Protein AF-D2JYI2-F1 (afdb_monomer_lite)

Organism: Homo sapiens (NCBI:txid9606)

Foldseek 3Di:
DPDDPPPDEDEQDAQPPPVCVEQEDAQALAAYPPLQVDCNPQSPLNHAYDACANNQDEHEHLNSPHNPQNYAEYHHAQYEYVVLEQELNCQRVQNHQYYHHHNHSRPYYDPCNCVSPPNHDD

Sequence (122 aa):
SFRSELHGVITMSSNFLGLEQLEHLDFQHSNLKQMSEFSVFLSLRNLIYLDISHTHTRVAFNGIFNGLSSLEVLKMAGNSFQENFLPDIFTELRNLTFLDLSQCQLEQLSPTAFNSLSSLSE

Radius of gyration: 13.56 Å; chains: 1; bounding box: 34×35×32 Å

Structure (mmCIF, N/CA/C/O backbone):
data_AF-D2JYI2-F1
#
_entry.id   AF-D2JYI2-F1
#
loop_
_atom_site.group_PDB
_atom_site.id
_atom_site.type_symbol
_atom_site.label_atom_id
_atom_site.label_alt_id
_atom_site.label_comp_id
_atom_site.label_asym_id
_atom_site.label_entity_id
_atom_site.label_seq_id
_atom_site.pdbx_PDB_ins_code
_atom_site.Cartn_x
_atom_site.Cartn_y
_atom_site.Cartn_z
_atom_site.occupancy
_atom_site.B_iso_or_equiv
_atom_site.auth_seq_id
_atom_site.auth_comp_id
_atom_site.auth_asym_id
_atom_site.auth_atom_id
_atom_site.pdbx_PDB_model_num
ATOM 1 N N . SER A 1 1 ? -20.746 1.590 8.907 1.00 34.97 1 SER A N 1
ATOM 2 C CA . SER A 1 1 ? -20.575 1.522 7.445 1.00 34.97 1 SER A CA 1
ATOM 3 C C . SER A 1 1 ? -20.994 2.860 6.856 1.00 34.97 1 SER A C 1
ATOM 5 O O . SER A 1 1 ? -22.184 3.112 6.726 1.00 34.97 1 SER A O 1
ATOM 7 N N . PHE A 1 2 ? -20.042 3.766 6.623 1.00 35.03 2 PHE A N 1
ATOM 8 C CA . PHE A 1 2 ? -20.287 4.989 5.856 1.00 35.03 2 PHE A CA 1
ATOM 9 C C . PHE A 1 2 ? -20.000 4.649 4.392 1.00 35.03 2 PHE A C 1
ATOM 11 O O . PHE A 1 2 ? -18.854 4.668 3.965 1.00 35.03 2 PHE A O 1
ATOM 18 N N . ARG A 1 3 ? -21.034 4.261 3.640 1.00 38.28 3 ARG A N 1
ATOM 19 C CA . ARG A 1 3 ? -20.967 4.187 2.176 1.00 38.28 3 ARG A CA 1
ATOM 20 C C . ARG A 1 3 ? -21.535 5.486 1.627 1.00 38.28 3 ARG A C 1
ATOM 22 O O . ARG A 1 3 ? -22.736 5.592 1.402 1.00 38.28 3 ARG A O 1
ATOM 29 N N . SER A 1 4 ? -20.680 6.492 1.490 1.00 43.50 4 SER A N 1
ATOM 30 C CA . SER A 1 4 ? -20.980 7.661 0.668 1.00 43.50 4 SER A CA 1
ATOM 31 C C . SER A 1 4 ? -20.306 7.465 -0.682 1.00 43.50 4 SER A C 1
ATOM 33 O O . SER A 1 4 ? -19.079 7.457 -0.752 1.00 43.50 4 SER A O 1
ATOM 35 N N . GLU A 1 5 ? -21.104 7.328 -1.738 1.00 43.66 5 GLU A N 1
ATOM 36 C CA . GLU A 1 5 ? -20.657 7.528 -3.117 1.00 43.66 5 GLU A CA 1
ATOM 37 C C . GLU A 1 5 ? -20.247 9.000 -3.271 1.00 43.66 5 GLU A C 1
ATOM 39 O O . GLU A 1 5 ? -21.028 9.868 -3.662 1.00 43.66 5 GLU A O 1
ATOM 44 N N . LEU A 1 6 ? -19.019 9.319 -2.867 1.00 47.84 6 LEU A N 1
ATOM 45 C CA . LEU A 1 6 ? -18.423 10.618 -3.119 1.00 47.84 6 LEU A CA 1
ATOM 46 C C . LEU A 1 6 ? -18.008 10.640 -4.590 1.00 47.84 6 LEU A C 1
ATOM 48 O O . LEU A 1 6 ? -16.904 10.246 -4.942 1.00 47.84 6 LEU A O 1
ATOM 52 N N . HIS A 1 7 ? -18.857 11.203 -5.450 1.00 54.47 7 HIS A N 1
ATOM 53 C CA . HIS A 1 7 ? -18.465 11.675 -6.790 1.00 54.47 7 HIS A CA 1
ATOM 54 C C . HIS A 1 7 ? -17.449 12.846 -6.740 1.00 54.47 7 HIS A C 1
ATOM 56 O O . HIS A 1 7 ? -17.251 13.560 -7.722 1.00 54.47 7 HIS A O 1
ATOM 62 N N . GLY A 1 8 ? -16.834 13.086 -5.578 1.00 70.25 8 GLY A N 1
ATOM 63 C CA . GLY A 1 8 ? -15.860 14.131 -5.320 1.00 70.25 8 GLY A CA 1
ATOM 64 C C . GLY A 1 8 ? -14.443 13.573 -5.279 1.00 70.25 8 GLY A C 1
ATOM 65 O O . GLY A 1 8 ? -14.200 12.437 -4.880 1.00 70.25 8 GLY A O 1
ATOM 66 N N . VAL A 1 9 ? -13.496 14.409 -5.684 1.00 86.19 9 VAL A N 1
ATOM 67 C CA . VAL A 1 9 ? -12.071 14.150 -5.493 1.00 86.19 9 VAL A CA 1
ATOM 68 C C . VAL A 1 9 ? -11.728 14.353 -4.018 1.00 86.19 9 VAL A C 1
ATOM 70 O O . VAL A 1 9 ? -11.996 15.424 -3.474 1.00 86.19 9 VAL A O 1
ATOM 73 N N . ILE A 1 10 ? -11.106 13.359 -3.390 1.00 91.56 10 ILE A N 1
ATOM 74 C CA . ILE A 1 10 ? -10.553 13.455 -2.038 1.00 91.56 10 ILE A CA 1
ATOM 75 C C . ILE A 1 10 ? -9.059 13.741 -2.172 1.00 91.56 10 ILE A C 1
ATOM 77 O O . ILE A 1 10 ? -8.298 12.950 -2.729 1.00 91.56 10 ILE A O 1
ATOM 81 N N . THR A 1 11 ? -8.631 14.893 -1.674 1.00 92.94 11 THR A N 1
ATOM 82 C CA . THR A 1 11 ? -7.220 15.282 -1.667 1.00 92.94 11 THR A CA 1
ATOM 83 C C . THR A 1 11 ? -6.600 14.906 -0.327 1.00 92.94 11 THR A C 1
ATOM 85 O O . THR A 1 11 ? -7.020 15.421 0.710 1.00 92.94 11 THR A O 1
ATOM 88 N N . MET A 1 12 ? -5.591 14.035 -0.344 1.00 92.94 12 MET A N 1
ATOM 89 C CA . MET A 1 12 ? -4.865 13.635 0.859 1.00 92.94 12 MET A CA 1
ATOM 90 C C . MET A 1 12 ? -3.880 14.728 1.270 1.00 92.94 12 MET A C 1
ATOM 92 O O . MET A 1 12 ? -2.844 14.903 0.641 1.00 92.94 12 MET A O 1
ATOM 96 N N . SER A 1 13 ? -4.201 15.470 2.330 1.00 89.50 13 S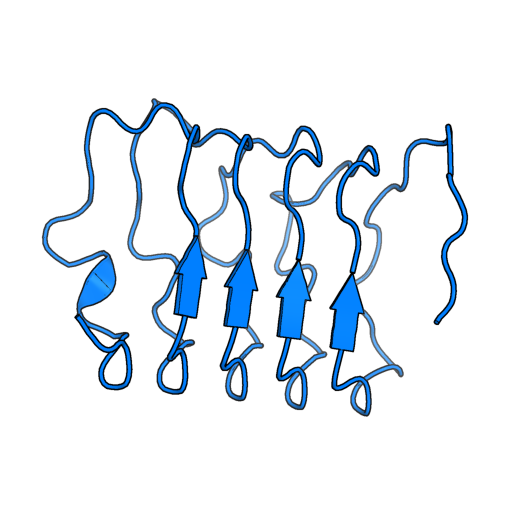ER A N 1
ATOM 97 C CA . SER A 1 13 ? -3.397 16.606 2.810 1.00 89.50 13 SER A CA 1
ATOM 98 C C . SER A 1 13 ? -2.762 16.391 4.188 1.00 89.50 13 SER A C 1
ATOM 100 O O . SER A 1 13 ? -1.995 17.234 4.650 1.00 89.50 13 SER A O 1
ATOM 102 N N . SER A 1 14 ? -3.069 15.279 4.860 1.00 91.44 14 SER A N 1
ATOM 103 C CA . SER A 1 14 ? -2.501 14.917 6.160 1.00 91.44 14 SER A CA 1
ATOM 104 C C . SER A 1 14 ? -2.374 13.401 6.308 1.00 91.44 14 SER A C 1
ATOM 106 O O . SER A 1 14 ? -2.863 12.636 5.479 1.00 91.44 14 SER A O 1
ATOM 108 N N . ASN A 1 15 ? -1.698 12.968 7.370 1.00 93.00 15 ASN A N 1
ATOM 109 C CA . ASN A 1 15 ? -1.373 11.571 7.645 1.00 93.00 15 ASN A CA 1
ATOM 110 C C . ASN A 1 15 ? -2.317 10.902 8.667 1.00 93.00 15 ASN A C 1
ATOM 112 O O . ASN A 1 15 ? -1.866 10.082 9.469 1.00 93.00 15 ASN A O 1
ATOM 116 N N . PHE A 1 16 ? -3.598 11.295 8.690 1.00 94.56 16 PHE A N 1
ATOM 117 C CA . PHE A 1 16 ? -4.610 10.820 9.654 1.00 94.56 16 PHE A CA 1
ATOM 118 C C . PHE A 1 16 ? -4.223 10.998 11.137 1.00 94.56 16 PHE A C 1
ATOM 120 O O . PHE A 1 16 ? -4.597 10.187 11.985 1.00 94.56 16 PHE A O 1
ATOM 127 N N . LEU A 1 17 ? -3.473 12.053 11.474 1.00 94.50 17 LEU A N 1
ATOM 128 C CA . LEU A 1 17 ? -3.195 12.398 12.871 1.00 94.50 17 LEU A CA 1
ATOM 129 C C . LEU A 1 17 ? -4.511 12.576 13.654 1.00 94.50 17 LEU A C 1
ATOM 131 O O . LEU A 1 17 ? -5.409 13.287 13.199 1.00 94.50 17 LEU A O 1
ATOM 135 N N . GLY A 1 18 ? -4.620 11.943 14.824 1.00 95.50 18 GLY A N 1
ATOM 136 C CA . GLY A 1 18 ? -5.829 11.925 15.654 1.00 95.50 18 GLY A CA 1
ATOM 137 C C . GLY A 1 18 ? -6.825 10.804 15.329 1.00 95.50 18 GLY A C 1
ATOM 138 O O . GLY A 1 18 ? -7.881 10.734 15.958 1.00 95.50 18 GLY A O 1
ATOM 139 N N . LEU A 1 19 ? -6.524 9.940 14.352 1.00 96.12 19 LEU A N 1
ATOM 140 C CA . LEU A 1 19 ? -7.341 8.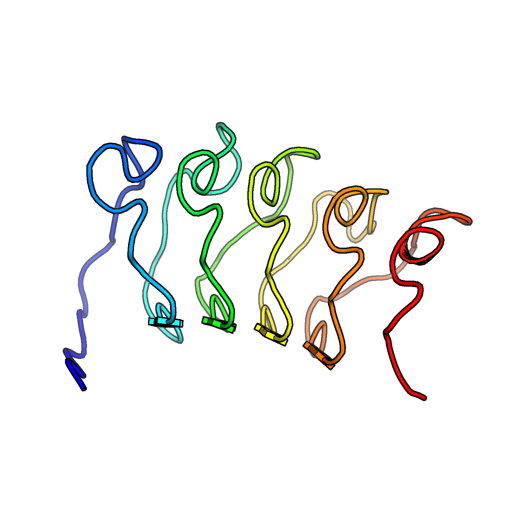782 13.969 1.00 96.12 19 LEU A CA 1
ATOM 141 C C . LEU A 1 19 ? -6.601 7.453 14.187 1.00 96.12 19 LEU A C 1
ATOM 143 O O . LEU A 1 19 ? -6.857 6.461 13.509 1.00 96.12 19 LEU A O 1
ATOM 147 N N . GLU A 1 20 ? -5.697 7.410 15.165 1.00 96.50 20 GLU A N 1
ATOM 148 C CA . GLU A 1 20 ? -4.831 6.261 15.455 1.00 96.50 20 GLU A CA 1
ATOM 149 C C . GLU A 1 20 ? -5.615 5.002 15.858 1.00 96.50 20 GLU A C 1
ATOM 151 O O . GLU A 1 20 ? -5.075 3.903 15.803 1.00 96.50 20 GLU A O 1
ATOM 156 N N . GLN A 1 21 ? -6.874 5.149 16.278 1.00 97.50 21 GLN A N 1
ATOM 157 C CA . GLN A 1 21 ? -7.759 4.048 16.683 1.00 97.50 21 GLN A CA 1
ATOM 158 C C . GLN A 1 21 ? -8.547 3.434 15.513 1.00 97.50 21 GLN A C 1
ATOM 160 O O . GLN A 1 21 ? -9.361 2.544 15.735 1.00 97.50 21 GLN A O 1
ATOM 165 N N . LEU A 1 22 ? -8.377 3.924 14.278 1.00 97.94 22 LEU A N 1
ATOM 166 C CA . LEU A 1 22 ? -9.048 3.321 13.127 1.00 97.94 22 LEU A CA 1
ATOM 167 C C . LEU A 1 22 ? -8.500 1.920 12.853 1.00 97.94 22 LEU A C 1
ATOM 169 O O . LEU A 1 22 ? -7.300 1.745 12.664 1.00 97.94 22 LEU A O 1
ATOM 173 N N . GLU A 1 23 ? -9.412 0.957 12.743 1.00 98.50 23 GLU A N 1
ATOM 174 C CA . GLU A 1 23 ? -9.108 -0.429 12.365 1.00 98.50 23 GLU A CA 1
ATOM 175 C C . GLU A 1 23 ? -9.476 -0.731 10.903 1.00 98.50 23 GLU A C 1
ATOM 177 O O . GLU A 1 23 ? -8.883 -1.606 10.277 1.00 98.50 23 GLU A O 1
ATOM 182 N N . HIS A 1 24 ? -10.430 0.006 10.327 1.00 98.56 24 HIS A N 1
ATOM 183 C CA . HIS A 1 24 ? -10.946 -0.251 8.983 1.00 98.56 24 HIS A CA 1
ATOM 184 C C . HIS A 1 24 ? -11.108 1.049 8.198 1.00 98.56 24 HIS A C 1
ATOM 186 O O . HIS A 1 24 ? -11.837 1.952 8.616 1.00 98.56 24 HIS A O 1
ATOM 192 N N . LEU A 1 25 ? -10.469 1.116 7.031 1.00 97.62 25 LEU A N 1
ATOM 193 C CA . LEU A 1 25 ? -10.516 2.264 6.135 1.00 97.62 25 LEU A CA 1
ATOM 194 C C . LEU A 1 25 ? -10.799 1.800 4.707 1.00 97.62 25 LEU A C 1
ATOM 196 O O . LEU A 1 25 ? -10.110 0.939 4.166 1.00 97.62 25 LEU A O 1
ATOM 200 N N . ASP A 1 26 ? -11.839 2.369 4.109 1.00 97.12 26 ASP A N 1
ATOM 201 C CA . ASP A 1 26 ? -12.335 1.975 2.794 1.00 97.12 26 ASP A CA 1
ATOM 202 C C . ASP A 1 26 ? -12.552 3.225 1.938 1.00 97.12 26 ASP A C 1
ATOM 204 O O . ASP A 1 26 ? -13.395 4.069 2.248 1.00 97.12 26 ASP A O 1
ATOM 208 N N . PHE A 1 27 ? -11.751 3.335 0.883 1.00 95.56 27 PHE A N 1
ATOM 209 C CA . PHE A 1 27 ? -11.818 4.372 -0.140 1.00 95.56 27 PHE A CA 1
ATOM 210 C C . PHE A 1 27 ? -12.142 3.799 -1.518 1.00 95.56 27 PHE A C 1
ATOM 212 O O . PHE A 1 27 ? -11.985 4.514 -2.511 1.00 95.56 27 PHE A O 1
ATOM 219 N N . GLN A 1 28 ? -12.558 2.532 -1.614 1.00 95.88 28 GLN A N 1
ATOM 220 C CA . GLN A 1 28 ? -12.759 1.887 -2.907 1.00 95.88 28 GLN A CA 1
ATOM 221 C C . GLN A 1 28 ? -13.655 2.743 -3.816 1.00 95.88 28 GLN A C 1
ATOM 223 O O . GLN A 1 28 ? -14.641 3.335 -3.368 1.00 95.88 28 GLN A O 1
ATOM 228 N N . HIS A 1 29 ? -13.286 2.849 -5.093 1.00 95.00 29 HIS A N 1
ATOM 229 C CA . HIS A 1 29 ? -13.989 3.657 -6.099 1.00 95.00 29 HIS A CA 1
ATOM 230 C C . HIS A 1 29 ? -14.086 5.173 -5.813 1.00 95.00 29 HIS A C 1
ATOM 232 O O . HIS A 1 29 ? -14.815 5.881 -6.509 1.00 95.00 29 HIS A O 1
ATOM 238 N N . SER A 1 30 ? -13.330 5.704 -4.849 1.00 93.62 30 SER A N 1
ATOM 239 C CA . SER A 1 30 ? -13.183 7.154 -4.641 1.00 93.62 30 SER A CA 1
ATOM 240 C C . SER A 1 30 ? -12.018 7.711 -5.461 1.00 93.62 30 SER A C 1
ATOM 242 O O . SER A 1 30 ? -11.033 7.024 -5.681 1.00 93.62 30 SER A O 1
ATOM 244 N N . ASN A 1 31 ? -12.058 8.972 -5.894 1.00 93.12 31 ASN A N 1
ATOM 245 C CA . ASN A 1 31 ? -10.921 9.577 -6.603 1.00 93.12 31 ASN A CA 1
ATOM 246 C C . ASN A 1 31 ? -9.933 10.201 -5.603 1.00 93.12 31 ASN A C 1
ATOM 248 O O . ASN A 1 31 ? -10.213 11.277 -5.072 1.00 93.12 31 ASN A O 1
ATOM 252 N N . LEU A 1 32 ? -8.801 9.535 -5.341 1.00 94.25 32 LEU A N 1
ATOM 253 C CA . LEU A 1 32 ? -7.799 9.994 -4.376 1.00 94.25 32 LEU A CA 1
ATOM 254 C C . LEU A 1 32 ? -6.656 10.750 -5.070 1.00 94.25 32 LEU A C 1
ATOM 256 O O . LEU A 1 32 ? -5.998 10.233 -5.971 1.00 94.25 32 LEU A O 1
ATOM 260 N N . LYS A 1 33 ? -6.357 11.968 -4.606 1.00 94.38 33 LYS A N 1
ATOM 261 C CA . LYS A 1 33 ? -5.182 12.747 -5.034 1.00 94.38 33 LYS A CA 1
ATOM 262 C C . LYS A 1 33 ? -4.110 12.786 -3.951 1.00 94.38 33 LYS A C 1
ATOM 264 O O . LYS A 1 33 ? -4.417 12.713 -2.767 1.00 94.38 33 LYS A O 1
ATOM 269 N N . GLN A 1 34 ? -2.858 12.964 -4.380 1.00 94.25 34 GLN A N 1
ATOM 270 C CA . GLN A 1 34 ? -1.673 13.127 -3.520 1.00 94.25 34 GLN A CA 1
ATOM 271 C C . GLN A 1 34 ? -1.300 11.896 -2.670 1.00 94.25 34 GLN A C 1
ATOM 273 O O . GLN A 1 34 ? -0.458 11.977 -1.783 1.00 94.25 34 GLN A O 1
ATOM 278 N N . MET A 1 35 ? -1.843 10.718 -3.003 1.00 94.69 35 MET A N 1
ATOM 279 C CA . MET A 1 35 ? -1.545 9.438 -2.339 1.00 94.69 35 MET A CA 1
ATOM 280 C C . MET A 1 35 ? -0.060 9.047 -2.334 1.00 94.69 35 MET A C 1
ATOM 282 O O . MET A 1 35 ? 0.370 8.269 -1.493 1.00 94.69 35 MET A O 1
ATOM 286 N N . SER A 1 36 ? 0.720 9.547 -3.293 1.00 92.88 36 SER A N 1
ATOM 287 C CA . SER A 1 36 ? 2.150 9.243 -3.444 1.00 92.88 36 SER A CA 1
ATOM 288 C C . SER A 1 36 ? 3.058 10.447 -3.188 1.00 92.88 36 SER A C 1
ATOM 290 O O . SER A 1 36 ? 4.196 10.446 -3.636 1.00 92.88 36 SER A O 1
ATOM 292 N N . GLU A 1 37 ? 2.582 11.490 -2.505 1.00 93.19 37 GLU A N 1
ATOM 293 C CA . GLU A 1 37 ? 3.433 12.643 -2.164 1.00 93.19 37 GLU A CA 1
ATOM 294 C C . GLU A 1 37 ? 4.127 12.486 -0.801 1.00 93.19 37 GLU A C 1
ATOM 296 O O . GLU A 1 37 ? 5.191 13.059 -0.577 1.00 93.19 37 GLU A O 1
ATOM 301 N N . PHE A 1 38 ? 3.545 11.699 0.108 1.00 95.50 38 PHE A N 1
ATOM 302 C CA . PHE A 1 38 ? 4.064 11.436 1.453 1.00 95.50 38 PHE A CA 1
ATOM 303 C C . PHE A 1 38 ? 3.458 10.145 2.032 1.00 95.50 38 PHE A C 1
ATOM 305 O O . PHE A 1 38 ? 2.612 9.507 1.407 1.00 95.50 38 PHE A O 1
ATOM 312 N N . SER A 1 39 ? 3.875 9.746 3.240 1.00 96.69 39 SER A N 1
ATOM 313 C CA . SER A 1 39 ? 3.298 8.599 3.960 1.00 96.69 39 SER A CA 1
ATOM 314 C C . SER A 1 39 ? 1.908 8.948 4.496 1.00 96.69 39 SER A C 1
ATOM 316 O O . SER A 1 39 ? 1.747 9.313 5.663 1.00 96.69 39 SER A O 1
ATOM 318 N N . VAL A 1 40 ? 0.902 8.870 3.623 1.00 96.19 40 VAL A N 1
ATOM 319 C CA . VAL A 1 40 ? -0.485 9.254 3.923 1.00 96.19 40 VAL A CA 1
ATOM 320 C C . VAL A 1 40 ? -1.095 8.468 5.080 1.00 96.19 40 VAL A C 1
ATOM 322 O O . VAL A 1 40 ? -1.953 9.004 5.760 1.00 96.19 40 VAL A O 1
ATOM 325 N N . PHE A 1 41 ? -0.637 7.248 5.368 1.00 97.06 41 PHE A N 1
ATOM 326 C CA . PHE A 1 41 ? -1.191 6.402 6.432 1.00 97.06 41 PHE A CA 1
ATOM 327 C C . PHE A 1 41 ? -0.325 6.316 7.697 1.00 97.06 41 PHE A C 1
ATOM 329 O O . PHE A 1 41 ? -0.573 5.470 8.552 1.00 97.06 41 PHE A O 1
ATOM 336 N N . LEU A 1 42 ? 0.667 7.202 7.852 1.00 97.56 42 LEU A N 1
ATOM 337 C CA . LEU A 1 42 ? 1.703 7.080 8.888 1.00 97.56 42 LEU A CA 1
ATOM 338 C C . LEU A 1 42 ? 1.169 6.932 10.327 1.00 97.56 42 LEU A C 1
ATOM 340 O O . LEU A 1 42 ? 1.805 6.272 11.152 1.00 97.56 42 LEU A O 1
ATOM 344 N N . SER A 1 43 ? 0.029 7.551 10.648 1.00 97.69 43 SER A N 1
ATOM 345 C CA . SER A 1 43 ? -0.550 7.514 12.001 1.00 97.69 43 SER A CA 1
ATOM 346 C C . SER A 1 43 ? -1.437 6.286 12.260 1.00 97.69 43 SER A C 1
ATOM 348 O O . SER A 1 43 ? -1.776 6.010 13.409 1.00 97.69 43 SER A O 1
ATOM 350 N N . LEU A 1 44 ? -1.801 5.515 11.230 1.00 97.62 44 LEU A N 1
ATOM 351 C CA . LEU A 1 44 ? -2.807 4.448 11.297 1.00 97.62 44 LEU A CA 1
ATOM 352 C C . LEU A 1 44 ? -2.232 3.100 11.769 1.00 97.62 44 LEU A C 1
ATOM 354 O O . LEU A 1 44 ? -2.387 2.066 11.124 1.00 97.62 44 LEU A O 1
ATOM 358 N N . ARG A 1 45 ? -1.566 3.103 12.927 1.00 97.31 45 ARG A N 1
ATOM 359 C CA . ARG A 1 45 ? -0.834 1.935 13.455 1.00 97.31 45 ARG A CA 1
ATOM 360 C C . ARG A 1 45 ? -1.717 0.754 13.847 1.00 97.31 45 ARG A C 1
ATOM 362 O O . ARG A 1 45 ? -1.219 -0.368 13.879 1.00 97.31 45 ARG A O 1
ATOM 369 N N . ASN A 1 46 ? -2.992 0.999 14.145 1.00 98.31 46 ASN A N 1
ATOM 370 C CA . ASN A 1 46 ? -3.971 -0.031 14.510 1.00 98.31 46 ASN A CA 1
ATOM 371 C C . ASN A 1 46 ? -4.845 -0.468 13.325 1.00 98.31 46 ASN A C 1
ATOM 373 O O . ASN A 1 46 ? -5.780 -1.240 13.513 1.00 98.31 46 ASN A O 1
ATOM 377 N N . LEU A 1 47 ? -4.564 0.021 12.112 1.00 98.69 47 LEU A N 1
ATOM 378 C CA . LEU A 1 47 ? -5.364 -0.322 10.945 1.00 98.69 47 LEU A CA 1
ATOM 379 C C . LEU A 1 47 ? -5.146 -1.785 10.568 1.00 98.69 47 LEU A C 1
ATOM 381 O O . LEU A 1 47 ? -4.011 -2.207 10.370 1.00 98.69 47 LEU A O 1
ATOM 385 N N . ILE A 1 48 ? -6.247 -2.521 10.444 1.00 98.75 48 ILE A N 1
ATOM 386 C CA . ILE A 1 48 ? -6.301 -3.942 10.091 1.00 98.75 48 ILE A CA 1
ATOM 387 C C . ILE A 1 48 ? -6.692 -4.112 8.621 1.00 98.75 48 ILE A C 1
ATOM 389 O O . ILE A 1 48 ? -6.142 -4.961 7.920 1.00 98.75 48 ILE A O 1
ATOM 393 N N . TYR A 1 49 ? -7.606 -3.272 8.132 1.00 98.81 49 TYR A N 1
ATOM 394 C CA . TYR A 1 49 ? -8.132 -3.331 6.771 1.00 98.81 49 TYR A CA 1
ATOM 395 C C . TYR A 1 49 ? -7.970 -1.996 6.047 1.00 98.81 49 TYR A C 1
ATOM 397 O O . TYR A 1 49 ? -8.432 -0.956 6.531 1.00 98.81 49 TYR A O 1
ATOM 405 N N . LEU A 1 50 ? -7.386 -2.054 4.850 1.00 98.62 50 LEU A N 1
ATOM 406 C CA . LEU A 1 50 ? -7.291 -0.935 3.923 1.00 98.62 50 LEU A CA 1
ATOM 407 C C . LEU A 1 50 ? -7.727 -1.356 2.518 1.00 98.62 50 LEU A C 1
ATOM 409 O O . LEU A 1 50 ? -7.131 -2.248 1.912 1.00 98.62 50 LEU A O 1
ATOM 413 N N . ASP A 1 51 ? -8.712 -0.645 1.973 1.00 98.69 51 ASP A N 1
ATOM 414 C CA . ASP A 1 51 ? -9.116 -0.773 0.574 1.00 98.69 51 ASP A CA 1
ATOM 415 C C . ASP A 1 51 ? -9.007 0.570 -0.148 1.00 98.69 51 ASP A C 1
ATOM 417 O O . ASP A 1 51 ? -9.738 1.517 0.140 1.00 98.69 51 ASP A O 1
ATOM 421 N N . ILE A 1 52 ? -8.064 0.651 -1.084 1.00 97.56 52 ILE A N 1
ATOM 422 C CA . ILE A 1 52 ? -7.872 1.782 -1.999 1.00 97.56 52 ILE A CA 1
ATOM 423 C C . ILE A 1 52 ? -8.096 1.353 -3.453 1.00 97.56 52 ILE A C 1
ATOM 425 O O . ILE A 1 52 ? -7.546 1.965 -4.374 1.00 97.56 52 ILE A O 1
ATOM 429 N N . SER A 1 53 ? -8.858 0.284 -3.688 1.00 98.44 53 SER A N 1
ATOM 430 C CA . SER A 1 53 ? -9.084 -0.255 -5.030 1.00 98.44 53 SER A CA 1
ATOM 431 C C . SER A 1 53 ? -9.809 0.747 -5.924 1.00 98.44 53 SER A C 1
ATOM 433 O O . SER A 1 53 ? -10.731 1.446 -5.501 1.00 98.44 53 SER A O 1
ATOM 435 N N . HIS A 1 54 ? -9.387 0.817 -7.184 1.00 97.38 54 HIS A N 1
ATOM 436 C CA . HIS A 1 54 ? -9.945 1.702 -8.203 1.00 97.38 54 HIS A CA 1
ATOM 437 C C . HIS A 1 54 ? -9.984 3.176 -7.771 1.00 97.38 54 HIS A C 1
ATOM 439 O O . HIS A 1 54 ? -10.929 3.901 -8.091 1.00 97.38 54 HIS A O 1
ATOM 445 N N . THR A 1 55 ? -8.944 3.634 -7.062 1.00 96.25 55 THR A N 1
ATOM 446 C CA . THR A 1 55 ? -8.865 5.020 -6.576 1.00 96.25 55 THR A CA 1
ATOM 447 C C . THR A 1 55 ? -8.183 5.994 -7.531 1.00 96.25 55 THR A C 1
ATOM 449 O O . THR A 1 55 ? -8.010 7.168 -7.204 1.00 96.25 55 THR A O 1
ATOM 452 N N . HIS A 1 56 ? -7.822 5.522 -8.730 1.00 95.06 56 HIS A N 1
ATOM 453 C CA . HIS A 1 56 ? -7.006 6.248 -9.711 1.00 95.06 56 HIS A CA 1
ATOM 454 C C . HIS A 1 56 ? -5.617 6.622 -9.169 1.00 95.06 56 HIS A C 1
ATOM 456 O O . HIS A 1 56 ? -4.987 7.576 -9.632 1.00 95.06 56 HIS A O 1
ATOM 462 N N . THR A 1 57 ? -5.120 5.855 -8.197 1.00 95.75 57 THR A N 1
ATOM 463 C CA . THR A 1 57 ? -3.805 6.082 -7.607 1.00 95.75 57 THR A CA 1
ATOM 464 C C . THR A 1 57 ? -2.714 5.593 -8.561 1.00 95.75 57 THR A C 1
ATOM 466 O O . THR A 1 57 ? -2.751 4.460 -9.047 1.00 95.75 57 THR A O 1
ATOM 469 N N . ARG A 1 58 ? -1.707 6.439 -8.807 1.00 96.81 58 ARG A N 1
ATOM 470 C CA . ARG A 1 58 ? -0.421 6.038 -9.397 1.00 96.81 58 ARG A CA 1
ATOM 471 C C . ARG A 1 58 ? 0.624 5.991 -8.291 1.00 96.81 58 ARG A C 1
ATOM 473 O O . ARG A 1 58 ? 1.064 7.042 -7.832 1.00 96.81 58 ARG A O 1
ATOM 480 N N . VAL A 1 59 ? 1.013 4.790 -7.877 1.00 96.81 59 VAL A N 1
ATOM 481 C CA . VAL A 1 59 ? 2.010 4.574 -6.825 1.00 96.81 59 VAL A CA 1
ATOM 482 C C . VAL A 1 59 ? 3.396 4.928 -7.351 1.00 96.81 59 VAL A C 1
ATOM 484 O O . VAL A 1 59 ? 3.922 4.265 -8.240 1.00 96.81 59 VAL A O 1
ATOM 487 N N . ALA A 1 60 ? 3.972 5.996 -6.805 1.00 96.25 60 ALA A N 1
ATOM 488 C CA . ALA A 1 60 ? 5.293 6.514 -7.181 1.00 96.25 60 ALA A CA 1
ATOM 489 C C . ALA A 1 60 ? 6.222 6.742 -5.975 1.00 96.25 60 ALA A C 1
ATOM 491 O O . ALA A 1 60 ? 7.351 7.199 -6.133 1.00 96.25 60 ALA A O 1
ATOM 492 N N . PHE A 1 61 ? 5.741 6.447 -4.766 1.00 96.19 61 PHE A N 1
ATOM 493 C CA . PHE A 1 61 ? 6.444 6.710 -3.518 1.00 96.19 61 PHE A CA 1
ATOM 494 C C . PHE A 1 61 ? 6.543 5.446 -2.673 1.00 96.19 61 PHE A C 1
ATOM 496 O O . PHE A 1 61 ? 5.532 4.832 -2.333 1.00 96.19 61 PHE A O 1
ATOM 503 N N . ASN A 1 62 ? 7.770 5.084 -2.298 1.00 96.19 62 ASN A N 1
ATOM 504 C CA . ASN A 1 62 ? 8.033 3.810 -1.631 1.00 96.19 62 ASN A CA 1
ATOM 505 C C . ASN A 1 62 ? 7.468 3.735 -0.207 1.00 96.19 62 ASN A C 1
ATOM 507 O O . ASN A 1 62 ? 7.230 2.643 0.292 1.00 96.19 62 ASN A O 1
ATOM 511 N N . GLY A 1 63 ? 7.240 4.881 0.443 1.00 96.69 63 GLY A N 1
ATOM 512 C CA . GLY A 1 63 ? 6.725 4.945 1.811 1.00 96.69 63 GLY A CA 1
ATOM 513 C C . GLY A 1 63 ? 5.206 5.087 1.915 1.00 96.69 63 GLY A C 1
ATOM 514 O O . GLY A 1 63 ? 4.726 5.533 2.959 1.00 96.69 63 GLY A O 1
ATOM 515 N N . ILE A 1 64 ? 4.450 4.791 0.849 1.00 97.06 64 ILE A N 1
ATOM 516 C CA . ILE A 1 64 ? 2.985 4.968 0.800 1.00 97.06 64 ILE A CA 1
ATOM 517 C C . ILE A 1 64 ? 2.260 4.180 1.904 1.00 97.06 64 ILE A C 1
ATOM 519 O O . ILE A 1 64 ? 1.266 4.662 2.441 1.00 97.06 64 ILE A O 1
ATOM 523 N N . PHE A 1 65 ? 2.798 3.019 2.292 1.00 97.50 65 PHE A N 1
ATOM 524 C CA . PHE A 1 65 ? 2.231 2.136 3.317 1.00 97.50 65 PHE A CA 1
ATOM 525 C C . PHE A 1 65 ? 2.968 2.181 4.665 1.00 97.50 65 PHE A C 1
ATOM 527 O O . PHE A 1 65 ? 2.687 1.366 5.543 1.00 97.50 65 PHE A O 1
ATOM 534 N N . ASN A 1 66 ? 3.886 3.132 4.864 1.00 97.62 66 ASN A N 1
ATOM 535 C CA . ASN A 1 66 ? 4.549 3.299 6.159 1.00 97.62 66 ASN A CA 1
ATOM 536 C C . ASN A 1 66 ? 3.520 3.608 7.257 1.00 97.62 66 ASN A C 1
ATOM 538 O O . ASN A 1 66 ? 2.591 4.389 7.046 1.00 97.62 66 ASN A O 1
ATOM 542 N N . GLY A 1 67 ? 3.731 3.039 8.443 1.00 96.81 67 GLY A N 1
ATOM 543 C CA . GLY A 1 67 ? 2.864 3.165 9.613 1.00 96.81 67 GLY A CA 1
ATOM 544 C C . GLY A 1 67 ? 1.819 2.057 9.751 1.00 96.81 67 GLY A C 1
ATOM 545 O O . GLY A 1 67 ? 1.280 1.887 10.842 1.00 96.81 67 GLY A O 1
ATOM 546 N N . LEU A 1 68 ? 1.569 1.264 8.705 1.00 98.06 68 LEU A N 1
ATOM 547 C CA . LEU A 1 68 ? 0.537 0.220 8.667 1.00 98.06 68 LEU A CA 1
ATOM 548 C C . LEU A 1 68 ? 1.006 -1.114 9.284 1.00 98.06 68 LEU A C 1
ATOM 550 O O . LEU A 1 68 ? 0.826 -2.187 8.714 1.00 98.06 68 LEU A O 1
ATOM 554 N N . SER A 1 69 ? 1.622 -1.061 10.467 1.00 96.88 69 SER A N 1
ATOM 555 C CA . SER A 1 69 ? 2.269 -2.223 11.098 1.00 96.88 69 SER A CA 1
ATOM 556 C C . SER A 1 69 ? 1.312 -3.3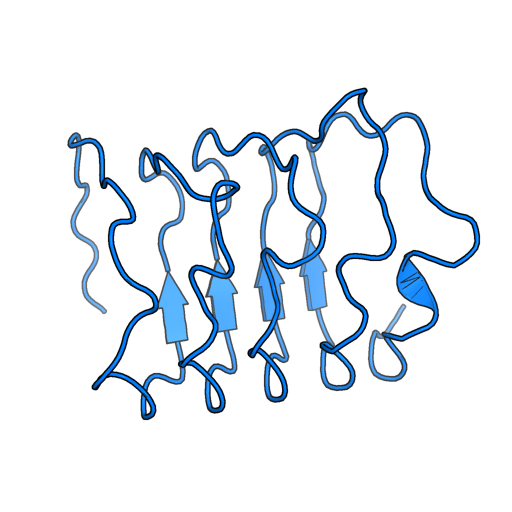42 11.524 1.00 96.88 69 SER A C 1
ATOM 558 O O . SER A 1 69 ? 1.750 -4.478 11.692 1.00 96.88 69 SER A O 1
ATOM 560 N N . SER A 1 70 ? 0.029 -3.036 11.725 1.00 98.38 70 SER A N 1
ATOM 561 C CA . SER A 1 70 ? -0.997 -4.015 12.126 1.00 98.38 70 SER A CA 1
ATOM 562 C C . SER A 1 70 ? -1.850 -4.504 10.956 1.00 98.38 70 SER A C 1
ATOM 564 O O . SER A 1 70 ? -2.779 -5.271 11.171 1.00 98.38 70 SER A O 1
ATOM 566 N N . LEU A 1 71 ? -1.554 -4.066 9.729 1.00 98.69 71 LEU A N 1
ATOM 567 C CA . LEU A 1 71 ? -2.420 -4.326 8.587 1.00 98.69 71 LEU A CA 1
ATOM 568 C C . LEU A 1 71 ? -2.425 -5.808 8.220 1.00 98.69 71 LEU A C 1
ATOM 570 O O . LEU A 1 71 ? -1.368 -6.404 8.018 1.00 98.69 71 LEU A O 1
ATOM 574 N N . GLU A 1 72 ? -3.624 -6.361 8.079 1.00 98.62 72 GLU A N 1
ATOM 575 C CA . GLU A 1 72 ? -3.860 -7.751 7.690 1.00 98.62 72 GLU A CA 1
ATOM 576 C C . GLU A 1 72 ? -4.386 -7.845 6.256 1.00 98.62 72 GLU A C 1
ATOM 578 O O . GLU A 1 72 ? -4.023 -8.758 5.518 1.00 98.62 72 GLU A O 1
ATOM 583 N N . VAL A 1 73 ? -5.198 -6.874 5.828 1.00 98.69 73 VAL A N 1
ATOM 584 C CA . VAL A 1 73 ? -5.827 -6.867 4.505 1.00 98.69 73 VAL A CA 1
ATOM 585 C C . VAL A 1 73 ? -5.495 -5.575 3.771 1.00 98.69 73 VAL A C 1
ATOM 587 O O . VAL A 1 73 ? -5.890 -4.489 4.200 1.00 98.69 73 VAL A O 1
ATOM 5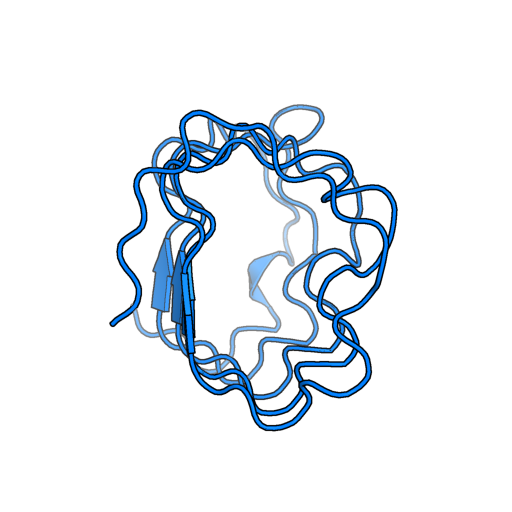90 N N . LEU A 1 74 ? -4.821 -5.707 2.627 1.00 98.56 74 LEU A N 1
ATOM 591 C CA . LEU A 1 74 ? -4.552 -4.613 1.701 1.00 98.56 74 LEU A CA 1
ATOM 592 C C . LEU A 1 74 ? -5.158 -4.920 0.335 1.00 98.56 74 LEU A C 1
ATOM 594 O O . LEU A 1 74 ? -4.780 -5.883 -0.332 1.00 98.56 74 LEU A O 1
ATOM 598 N N . LYS A 1 75 ? -6.060 -4.051 -0.110 1.00 98.75 75 LYS A N 1
ATOM 599 C CA . LYS A 1 75 ? -6.616 -4.087 -1.461 1.00 98.75 75 LYS A CA 1
ATOM 600 C C . LYS A 1 75 ? -6.291 -2.807 -2.197 1.00 98.75 75 LYS A C 1
ATOM 602 O O . LYS A 1 75 ? -6.555 -1.708 -1.708 1.00 98.75 75 LYS A O 1
ATOM 607 N N . MET A 1 76 ? -5.714 -2.948 -3.380 1.00 97.38 76 MET A N 1
ATOM 608 C CA . MET A 1 76 ? -5.376 -1.809 -4.226 1.00 97.38 76 MET A CA 1
ATOM 609 C C . MET A 1 76 ? -5.568 -2.112 -5.711 1.00 97.38 76 MET A C 1
ATOM 611 O O . MET A 1 76 ? -4.909 -1.497 -6.555 1.00 97.38 76 MET A O 1
ATOM 615 N N . ALA A 1 77 ? -6.488 -3.028 -6.016 1.00 98.50 77 ALA A N 1
ATOM 616 C CA . ALA A 1 77 ? -6.788 -3.462 -7.368 1.00 98.50 77 ALA A CA 1
ATOM 617 C C . ALA A 1 77 ? -7.121 -2.279 -8.288 1.00 98.50 77 ALA A C 1
ATOM 619 O O . ALA A 1 77 ? -7.713 -1.285 -7.864 1.00 98.50 77 ALA A O 1
ATOM 620 N N . GLY A 1 78 ? -6.727 -2.366 -9.556 1.00 98.06 78 GLY A N 1
ATOM 621 C CA . GLY A 1 78 ? -7.042 -1.353 -10.569 1.00 98.06 78 GLY A CA 1
ATOM 622 C C . GLY A 1 78 ? -6.384 0.018 -10.368 1.00 98.06 78 GLY A C 1
ATOM 623 O O . GLY A 1 78 ? -6.791 0.986 -11.011 1.00 98.06 78 GLY A O 1
ATOM 624 N N . ASN A 1 79 ? -5.389 0.126 -9.484 1.00 97.88 79 ASN A N 1
ATOM 625 C CA . ASN A 1 79 ? -4.455 1.256 -9.454 1.00 97.88 79 ASN A CA 1
ATOM 626 C C . ASN A 1 79 ? -3.260 0.998 -10.380 1.00 97.88 79 ASN A C 1
ATOM 628 O O . ASN A 1 79 ? -3.172 -0.055 -10.989 1.00 97.88 79 ASN A O 1
ATOM 632 N N . SER A 1 80 ? -2.324 1.936 -10.495 1.00 97.69 80 SER A N 1
ATOM 633 C CA . SER A 1 80 ? -1.122 1.764 -11.326 1.00 97.69 80 SER A CA 1
ATOM 634 C C . SER A 1 80 ? 0.149 2.034 -10.533 1.00 97.69 80 SER A C 1
ATOM 636 O O . SER A 1 80 ? 0.114 2.688 -9.489 1.00 97.69 80 SER A O 1
ATOM 638 N N . PHE A 1 81 ? 1.279 1.562 -11.047 1.00 97.69 81 PHE A N 1
ATOM 639 C CA . PHE A 1 81 ? 2.599 1.811 -10.479 1.00 97.69 81 PHE A CA 1
ATOM 640 C C . PHE A 1 81 ? 3.4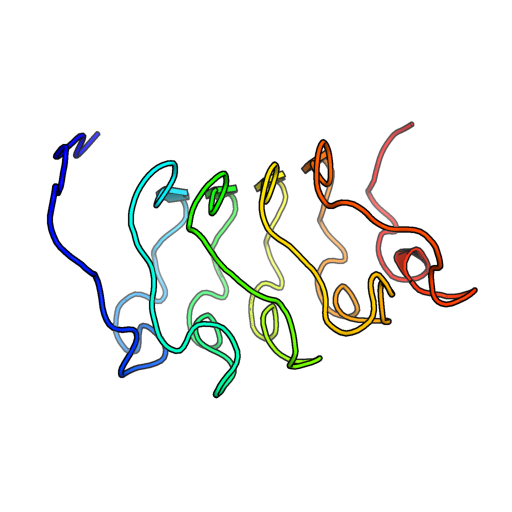52 2.609 -11.457 1.00 97.69 81 PHE A C 1
ATOM 642 O O . PHE A 1 81 ? 3.307 2.494 -12.676 1.00 97.69 81 PHE A O 1
ATOM 649 N N . GLN A 1 82 ? 4.342 3.444 -10.927 1.00 97.06 82 GLN A N 1
ATOM 650 C CA . GLN A 1 82 ? 5.329 4.124 -11.748 1.00 97.06 82 GLN A CA 1
ATOM 651 C C . GLN A 1 82 ? 6.132 3.097 -12.555 1.00 97.06 82 GLN A C 1
ATOM 653 O O . GLN A 1 82 ? 6.658 2.141 -11.998 1.00 97.06 82 GLN A O 1
ATOM 658 N N . GLU A 1 83 ? 6.192 3.314 -13.874 1.00 97.19 83 GLU A N 1
ATOM 659 C CA . GLU A 1 83 ? 6.934 2.461 -14.816 1.00 97.19 83 GLU A CA 1
ATOM 660 C C . GLU A 1 83 ? 6.470 0.995 -14.820 1.00 97.19 83 GLU A C 1
ATOM 662 O O . GLU A 1 83 ? 7.231 0.114 -15.205 1.00 97.19 83 GLU A O 1
ATOM 667 N N . ASN A 1 84 ? 5.225 0.724 -14.401 1.00 97.81 84 ASN A N 1
ATOM 668 C CA . ASN A 1 84 ? 4.674 -0.631 -14.290 1.00 97.81 84 ASN A CA 1
ATOM 669 C C . ASN A 1 84 ? 5.553 -1.561 -13.424 1.00 97.81 84 ASN A C 1
ATOM 671 O O . ASN A 1 84 ? 5.556 -2.782 -13.605 1.00 97.81 84 ASN A O 1
ATOM 675 N N . PHE A 1 85 ? 6.296 -0.977 -12.476 1.00 98.06 85 PHE A N 1
ATOM 676 C CA . PHE A 1 85 ? 7.250 -1.658 -11.608 1.00 98.06 85 PHE A CA 1
ATOM 677 C C . PHE A 1 85 ? 6.786 -1.633 -10.150 1.00 98.06 85 PHE A C 1
ATOM 679 O O . PHE A 1 85 ? 6.479 -0.571 -9.610 1.00 98.06 85 PHE A O 1
ATOM 686 N N . LEU A 1 86 ? 6.777 -2.797 -9.494 1.00 98.19 86 LEU A N 1
ATOM 687 C CA . LEU A 1 86 ? 6.488 -2.927 -8.064 1.00 98.19 86 LEU A CA 1
ATOM 688 C C . LEU A 1 86 ? 7.785 -2.841 -7.229 1.00 98.19 86 LEU A C 1
ATOM 690 O O . LEU A 1 86 ? 8.578 -3.787 -7.266 1.00 98.19 86 LEU A O 1
ATOM 694 N N . PRO A 1 87 ? 8.009 -1.765 -6.447 1.00 97.12 87 PRO A N 1
ATOM 695 C CA . PRO A 1 87 ? 9.159 -1.654 -5.551 1.00 97.12 87 PRO A CA 1
ATOM 696 C C . PRO A 1 87 ? 8.932 -2.387 -4.218 1.00 97.12 87 PRO A C 1
ATOM 698 O O . PRO A 1 87 ? 7.849 -2.904 -3.945 1.00 97.12 87 PRO A O 1
ATOM 701 N N . ASP A 1 88 ? 9.937 -2.360 -3.339 1.00 97.06 88 ASP A N 1
ATOM 702 C CA . ASP A 1 88 ? 9.850 -2.868 -1.961 1.00 97.06 88 ASP A CA 1
ATOM 703 C C . ASP A 1 88 ? 9.033 -1.926 -1.049 1.00 97.06 88 ASP A C 1
ATOM 705 O O . ASP A 1 88 ? 9.562 -1.283 -0.142 1.00 97.06 88 ASP A O 1
ATOM 709 N N . ILE A 1 89 ? 7.730 -1.805 -1.304 1.00 97.06 89 ILE A N 1
ATOM 710 C CA . ILE A 1 89 ? 6.840 -0.865 -0.593 1.00 97.06 89 ILE A CA 1
ATOM 711 C C . ILE A 1 89 ? 6.080 -1.495 0.579 1.00 97.06 89 ILE A C 1
ATOM 713 O O . ILE A 1 89 ? 5.416 -0.796 1.338 1.00 97.06 89 ILE A O 1
ATOM 717 N N . PHE A 1 90 ? 6.169 -2.817 0.736 1.00 97.38 90 PHE A N 1
ATOM 718 C CA . PHE A 1 90 ? 5.442 -3.569 1.761 1.00 97.38 90 PHE A CA 1
ATOM 719 C C . PHE A 1 90 ? 6.270 -3.853 3.023 1.00 97.38 90 PHE A C 1
ATOM 721 O O . PHE A 1 90 ? 5.871 -4.658 3.856 1.00 97.38 90 PHE A O 1
ATOM 728 N N . THR A 1 91 ? 7.417 -3.186 3.188 1.00 95.81 91 THR A N 1
ATOM 729 C CA . THR A 1 91 ? 8.453 -3.518 4.188 1.00 95.81 91 THR A CA 1
ATOM 730 C C . THR A 1 91 ? 7.985 -3.539 5.649 1.00 95.81 91 THR A C 1
ATOM 732 O O . THR A 1 91 ? 8.596 -4.230 6.469 1.00 95.81 91 THR A O 1
ATOM 735 N N . GLU A 1 92 ? 6.905 -2.828 5.985 1.00 96.25 92 GLU A N 1
ATOM 736 C CA . GLU A 1 92 ? 6.313 -2.799 7.330 1.00 96.25 92 GLU A CA 1
ATOM 737 C C . GLU A 1 92 ? 5.083 -3.711 7.499 1.00 96.25 92 GLU A C 1
ATOM 739 O O . GLU A 1 92 ? 4.659 -3.946 8.631 1.00 96.25 92 GLU A O 1
ATOM 744 N N . LEU A 1 93 ? 4.545 -4.281 6.415 1.00 97.56 93 LEU A N 1
ATOM 745 C CA . LEU A 1 93 ? 3.289 -5.046 6.395 1.00 97.56 93 LEU A CA 1
ATOM 746 C C . LEU A 1 93 ? 3.481 -6.515 6.826 1.00 97.56 93 LEU A C 1
ATOM 748 O O . LEU A 1 93 ? 3.052 -7.449 6.155 1.00 97.56 93 LEU A O 1
ATOM 752 N N . ARG A 1 9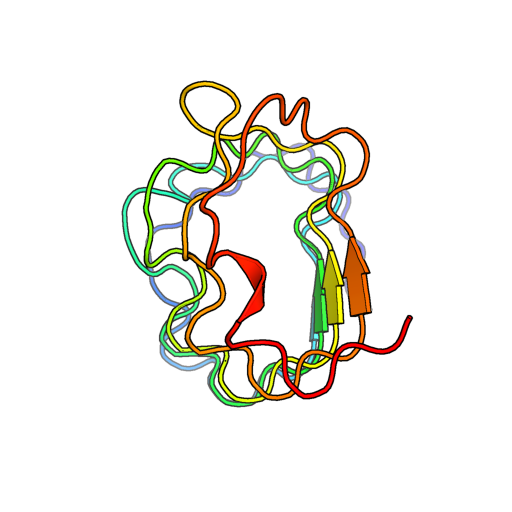4 ? 4.150 -6.744 7.960 1.00 96.38 94 ARG A N 1
ATOM 753 C CA . ARG A 1 94 ? 4.529 -8.099 8.422 1.00 96.38 94 ARG A CA 1
ATOM 754 C C . ARG A 1 94 ? 3.339 -8.984 8.812 1.00 96.38 94 ARG A C 1
ATOM 756 O O . ARG A 1 94 ? 3.451 -10.210 8.787 1.00 96.38 94 ARG A O 1
ATOM 763 N N . ASN A 1 95 ? 2.218 -8.361 9.166 1.00 97.69 95 ASN A N 1
ATOM 764 C CA . ASN A 1 95 ? 0.977 -9.033 9.556 1.00 97.69 95 ASN A CA 1
ATOM 765 C C . ASN A 1 95 ? 0.012 -9.239 8.379 1.00 97.69 95 ASN A C 1
ATOM 767 O O . ASN A 1 95 ? -1.079 -9.763 8.579 1.00 97.69 95 ASN A O 1
ATOM 771 N N . LEU A 1 96 ? 0.401 -8.853 7.158 1.00 98.38 96 LEU A N 1
ATOM 772 C CA . LEU A 1 96 ? -0.479 -8.937 6.000 1.00 98.38 96 LEU A CA 1
ATOM 773 C C . LEU A 1 96 ? -0.779 -10.396 5.658 1.00 98.38 96 LEU A C 1
ATOM 775 O O . LEU A 1 96 ? 0.140 -11.172 5.406 1.00 98.38 96 LEU A O 1
ATOM 779 N N . THR A 1 97 ? -2.060 -10.745 5.625 1.00 98.12 97 THR A N 1
ATOM 780 C CA . THR A 1 97 ? -2.572 -12.076 5.273 1.00 98.12 97 THR A CA 1
ATOM 781 C C . THR A 1 97 ? -3.286 -12.078 3.926 1.00 98.12 97 THR A C 1
ATOM 783 O O . THR A 1 97 ? -3.394 -13.127 3.296 1.00 98.12 97 THR A O 1
ATOM 786 N N . PHE A 1 98 ? -3.726 -10.911 3.443 1.00 98.38 98 PHE A N 1
ATOM 787 C CA . PHE A 1 98 ? -4.372 -10.758 2.144 1.00 98.38 98 PHE A CA 1
ATOM 788 C C . PHE A 1 98 ? -3.851 -9.527 1.397 1.00 98.38 98 PHE A C 1
ATOM 790 O O . PHE A 1 98 ? -3.887 -8.408 1.918 1.00 98.38 98 PHE A O 1
ATOM 797 N N . LEU A 1 99 ? -3.428 -9.732 0.148 1.00 98.06 99 LEU A N 1
ATOM 798 C CA . LEU A 1 99 ? -2.951 -8.687 -0.754 1.00 98.06 99 LEU A CA 1
ATOM 799 C C . LEU A 1 99 ? -3.613 -8.817 -2.128 1.00 98.06 99 LEU A C 1
ATOM 801 O O . LEU A 1 99 ? -3.430 -9.821 -2.812 1.00 98.06 99 LEU A O 1
ATOM 805 N N . ASP A 1 100 ? -4.321 -7.775 -2.561 1.00 98.31 100 ASP A N 1
ATOM 806 C CA . ASP A 1 100 ? -4.887 -7.694 -3.911 1.00 98.31 100 ASP A CA 1
ATOM 807 C C . ASP A 1 100 ? -4.208 -6.597 -4.744 1.00 98.31 100 ASP A C 1
ATOM 809 O O . ASP A 1 100 ? -4.410 -5.397 -4.525 1.00 98.31 100 ASP A O 1
ATOM 813 N N . LEU A 1 101 ? -3.410 -7.050 -5.715 1.00 97.56 101 LEU A N 1
ATOM 814 C CA . LEU A 1 101 ? -2.735 -6.255 -6.750 1.00 97.56 101 LEU A CA 1
ATOM 815 C C . LEU A 1 101 ? -3.319 -6.511 -8.150 1.00 97.56 101 LEU A C 1
ATOM 817 O O . LEU A 1 101 ? -2.669 -6.255 -9.169 1.00 97.56 101 LEU A O 1
ATOM 821 N N . SER A 1 102 ? -4.524 -7.079 -8.230 1.00 98.25 102 SER A N 1
ATOM 822 C CA . SER A 1 102 ? -5.147 -7.393 -9.510 1.00 98.25 102 SER A CA 1
ATOM 823 C C . SER A 1 102 ? -5.374 -6.126 -10.337 1.00 98.25 102 SER A C 1
ATOM 825 O O . SER A 1 102 ? -5.623 -5.035 -9.828 1.00 98.25 102 SER A O 1
ATOM 827 N N . GLN A 1 103 ? -5.258 -6.252 -11.660 1.00 98.06 103 GLN A N 1
ATOM 828 C CA . GLN A 1 103 ? -5.447 -5.137 -12.598 1.00 98.06 103 GLN A CA 1
ATOM 829 C C . GLN A 1 103 ? -4.477 -3.952 -12.393 1.00 98.06 103 GLN A C 1
ATOM 831 O O . GLN A 1 103 ? -4.749 -2.864 -12.892 1.00 98.06 103 GLN A O 1
ATOM 836 N N . CYS A 1 104 ? -3.331 -4.153 -11.725 1.00 97.94 104 CYS A N 1
ATOM 837 C CA . CYS A 1 104 ? -2.343 -3.089 -11.514 1.00 97.94 104 CYS A CA 1
ATOM 838 C C . CYS A 1 104 ? -1.367 -2.831 -12.672 1.00 97.94 104 CYS A C 1
ATOM 840 O O . CYS A 1 104 ? -0.483 -1.985 -12.546 1.00 97.94 104 CYS A O 1
ATOM 842 N N . GLN A 1 105 ? -1.517 -3.560 -13.786 1.00 95.94 105 GLN A N 1
ATOM 843 C CA . GLN A 1 105 ? -0.674 -3.437 -14.987 1.00 95.94 105 GLN A CA 1
ATOM 844 C C . GLN A 1 105 ? 0.830 -3.602 -14.701 1.00 95.94 105 GLN A C 1
ATOM 846 O O . GLN A 1 105 ? 1.662 -3.029 -15.392 1.00 95.94 105 GLN A O 1
ATOM 851 N N . LEU A 1 106 ? 1.180 -4.374 -13.669 1.00 97.56 106 LEU A N 1
ATOM 852 C CA . LEU A 1 106 ? 2.568 -4.652 -13.313 1.00 97.56 106 LEU A CA 1
ATOM 853 C C . LEU A 1 106 ? 3.227 -5.520 -14.389 1.00 97.56 106 LEU A C 1
ATOM 855 O O . LEU A 1 106 ? 2.721 -6.585 -14.734 1.00 97.56 106 LEU A O 1
ATOM 859 N N . GLU A 1 107 ? 4.377 -5.072 -14.878 1.00 98.25 107 GLU A N 1
ATOM 860 C CA . GLU A 1 107 ? 5.224 -5.808 -15.822 1.00 98.25 107 GLU A CA 1
ATOM 861 C C . GLU A 1 107 ? 6.472 -6.361 -15.134 1.00 98.25 107 GLU A C 1
ATOM 863 O O . GLU A 1 107 ? 7.016 -7.388 -15.536 1.00 98.25 107 GLU A O 1
ATOM 868 N N . GLN A 1 108 ? 6.935 -5.668 -14.093 1.00 97.69 108 GLN A N 1
ATOM 869 C CA . GLN A 1 108 ? 8.153 -5.990 -13.367 1.00 97.69 108 GLN A CA 1
ATOM 870 C C . GLN A 1 108 ? 7.941 -5.791 -11.865 1.00 97.69 108 GLN A C 1
ATOM 872 O O . GLN A 1 108 ? 7.105 -5.000 -11.425 1.00 97.69 108 GLN A O 1
ATOM 877 N N . LEU A 1 109 ? 8.727 -6.501 -11.064 1.00 97.62 109 LEU A N 1
ATOM 878 C CA . LEU A 1 109 ? 8.732 -6.361 -9.613 1.00 97.62 109 LEU A CA 1
ATOM 879 C C . LEU A 1 109 ? 10.145 -6.514 -9.065 1.00 97.62 109 LEU A C 1
ATOM 881 O O . LEU A 1 109 ? 10.970 -7.231 -9.635 1.00 97.62 109 LEU A O 1
ATOM 885 N N . SER A 1 110 ? 10.414 -5.829 -7.957 1.00 97.75 110 SER A N 1
ATOM 886 C CA . SER A 1 110 ? 11.643 -6.010 -7.194 1.00 97.75 110 SER A CA 1
ATOM 887 C C . SER A 1 110 ? 11.771 -7.476 -6.762 1.00 97.75 110 SER A C 1
ATOM 889 O O . SER A 1 110 ? 10.797 -8.029 -6.244 1.00 97.75 110 SER A O 1
ATOM 891 N N . PRO A 1 111 ? 12.957 -8.108 -6.876 1.00 97.38 111 PRO A N 1
ATOM 892 C CA . PRO A 1 111 ? 13.185 -9.476 -6.399 1.00 97.38 111 PRO A CA 1
ATOM 893 C C . PRO A 1 111 ? 12.839 -9.689 -4.920 1.00 97.38 111 PRO A C 1
ATOM 895 O O . PRO A 1 111 ? 12.681 -10.825 -4.483 1.00 97.38 111 PRO A O 1
ATOM 898 N N . THR A 1 112 ? 12.751 -8.604 -4.150 1.00 96.62 112 THR A N 1
ATOM 899 C CA . THR A 1 112 ? 12.465 -8.615 -2.716 1.00 96.62 112 THR A CA 1
ATOM 900 C C . THR A 1 112 ? 11.114 -8.000 -2.355 1.00 96.62 112 THR A C 1
ATOM 902 O O . THR A 1 112 ? 10.838 -7.843 -1.164 1.00 96.62 112 THR A O 1
ATOM 905 N N . ALA A 1 113 ? 10.255 -7.709 -3.345 1.00 96.12 113 ALA A N 1
ATOM 906 C CA . ALA A 1 113 ? 9.009 -6.957 -3.159 1.00 96.12 113 ALA A CA 1
ATOM 907 C C . ALA A 1 113 ? 8.120 -7.533 -2.044 1.00 96.12 113 ALA A C 1
ATOM 909 O O . ALA A 1 113 ? 7.490 -6.784 -1.300 1.00 96.12 113 ALA A O 1
ATOM 910 N N . PHE A 1 114 ? 8.113 -8.861 -1.897 1.00 96.38 114 PHE A N 1
ATOM 911 C CA . PHE A 1 114 ? 7.270 -9.587 -0.946 1.00 96.38 114 PHE A CA 1
ATOM 912 C C . PHE A 1 114 ? 8.033 -10.182 0.250 1.00 96.38 114 PHE A C 1
ATOM 914 O O . PHE A 1 114 ? 7.417 -10.808 1.105 1.00 96.38 114 PHE A O 1
ATOM 921 N N . ASN A 1 115 ? 9.350 -9.967 0.378 1.00 95.50 115 ASN A N 1
ATOM 922 C CA . ASN A 1 115 ? 10.177 -10.616 1.416 1.00 95.50 115 ASN A CA 1
ATOM 923 C C . ASN A 1 115 ? 9.741 -10.312 2.859 1.00 95.50 115 ASN A C 1
ATOM 925 O O . ASN A 1 115 ? 10.074 -11.052 3.781 1.00 95.50 115 ASN A O 1
ATOM 929 N N . SER A 1 116 ? 9.054 -9.191 3.065 1.00 94.56 116 SER A N 1
ATOM 930 C CA . SER A 1 116 ? 8.565 -8.747 4.373 1.00 94.56 116 SER A CA 1
ATOM 931 C C . SER A 1 116 ? 7.195 -9.322 4.744 1.00 94.56 116 SER A C 1
ATOM 933 O O . SER A 1 116 ? 6.816 -9.252 5.913 1.00 94.56 116 SER A O 1
ATOM 935 N N . LEU A 1 117 ? 6.473 -9.912 3.786 1.00 96.06 117 LEU A N 1
ATOM 936 C CA . LEU A 1 117 ? 5.110 -10.416 3.949 1.00 96.06 117 LEU A CA 1
ATOM 937 C C . LEU A 1 117 ? 5.101 -11.839 4.522 1.00 96.06 117 LEU A C 1
ATOM 939 O O . LEU A 1 117 ? 4.604 -12.777 3.907 1.00 96.06 117 LEU A O 1
ATOM 943 N N . SER A 1 118 ? 5.670 -12.014 5.715 1.00 92.94 118 SER A N 1
ATOM 944 C CA . SER A 1 118 ? 5.841 -13.334 6.341 1.00 92.94 118 SER A CA 1
ATOM 945 C C . SER A 1 118 ? 4.536 -14.062 6.679 1.00 92.94 118 SER A C 1
ATOM 947 O O . SER A 1 118 ? 4.568 -15.267 6.911 1.00 92.94 118 SER A O 1
ATOM 949 N N . SER A 1 119 ? 3.419 -13.334 6.749 1.00 94.50 119 SER A N 1
ATOM 950 C CA . SER A 1 119 ? 2.098 -13.863 7.118 1.00 94.50 119 SER A CA 1
ATOM 951 C C . SER A 1 119 ? 1.164 -14.054 5.918 1.00 94.50 119 SER A C 1
ATOM 953 O O . SER A 1 119 ? 0.028 -14.492 6.102 1.00 94.50 119 SER A O 1
ATOM 955 N N . LEU A 1 120 ? 1.619 -13.727 4.702 1.00 91.75 120 LEU A N 1
ATOM 956 C CA . LEU A 1 120 ? 0.805 -13.839 3.497 1.00 91.75 120 LEU A CA 1
ATOM 957 C C . LEU A 1 120 ? 0.655 -15.321 3.143 1.00 91.75 120 LEU A C 1
ATOM 959 O O . LEU A 1 120 ? 1.646 -16.003 2.884 1.00 91.75 120 LEU A O 1
ATOM 963 N N . SER A 1 121 ? -0.578 -15.824 3.170 1.00 76.75 121 SER A N 1
ATOM 964 C CA . SER A 1 121 ? -0.881 -17.196 2.758 1.00 76.75 121 SER A CA 1
ATOM 965 C C . SER A 1 121 ? -0.958 -17.305 1.235 1.00 76.75 121 SER A C 1
ATOM 967 O O . SER A 1 121 ? -1.413 -16.364 0.583 1.00 76.75 121 SER A O 1
ATOM 969 N N . GLU A 1 122 ? -0.538 -18.453 0.696 1.00 53.91 122 GLU A N 1
ATOM 970 C CA . GLU A 1 122 ? -0.737 -18.835 -0.715 1.00 53.91 122 GLU A CA 1
ATOM 971 C C . GLU A 1 122 ? -2.217 -18.881 -1.125 1.00 53.91 122 GLU A C 1
ATOM 973 O O . GLU A 1 122 ? -3.064 -19.270 -0.283 1.00 53.91 122 GLU A O 1
#

pLDDT: mean 92.68, std 13.52, range [34.97, 98.81]

InterPro domains:
  IPR001611 Leucine-rich repeat [PF00560] (95-117)
  IPR003591 Leucine-rich repeat, typical subtype [SM00369] (19-42)
  IPR003591 Leucine-rich repeat, typical subtype [SM00369] (68-92)
  IPR003591 Leucine-rich repeat, typical subtype [SM00369] (93-116)
  IPR032675 Leucine-rich repeat domain superfamily [G3DSA:3.80.10.10] (4-122)
  IPR051432 Voltage and calcium-activated potassium channel auxiliary protein [PTHR46473] (62-121)

Secondary structure (DSSP, 8-state):
-------SEEE--S--TT-TT--EEE-TT-EEESTTTS-TTTT-TT--EEE-TTS--EE--TTTTTT-TT--EEE-TT-EEGGGEE-S--TT-TT--EEE-TT----EE-TTTTTT-TT---